Protein AF-A0A1N6L352-F1 (afdb_monomer)

pLDDT: mean 82.52, std 20.24, range [36.59, 97.81]

Foldseek 3Di:
DDDDDDDPPDDPPDDDDPPPQLKAKWFFAWADDPVATDTDIGTCVNQVHDRPDDLLRSVLSVLVVNCVRLVHDSVLSCVLQNPLSLLTWMWIWDQDPVGIEIEGAVQHQDPCVVVNSCVVSVNDDYHYDHDNVRHRDDCSVVSVCVSSVGDSPRPPPDDDPDPPDPPDDDDDDDD

Radius of gyration: 21.98 Å; Cα contacts (8 Å, |Δi|>4): 230; chains: 1; bounding box: 52×40×102 Å

Mean predicted aligned error: 11.31 Å

Secondary structure (DSSP, 8-state):
--PPPP---PPPPPPPPPS--S-EEEEEEEEEETTEEEEEEEETTTTT--TT--HHHHHHHHHHHHHHHTT--HHHHHHHHTT-TTSS-EEEEE--TTS-EEEE-S--SSTTHHHHHHHHTT-SS-EEEE-GGGS--TTHHHHHHHHHT----------------PPPP------

Sequence (175 aa):
MNSRPSDSAQPRPRRPLPDLSLTGAYYWLPKPRPDGITWDLVTCHDLGVWDGVSHRQFWPTVLDFLATTWGNEPKVLRSRLRDHHTGLSRGRITHPKSGYLIIHGDDAPVSDWLEQVKERFRLISPTLCYTEHERMMGDDPQAVQLALGISLNLDTTSPSTAPSTPPASPDSNFV

Solvent-accessible surface area (backbone atoms only — not comparable to full-atom values): 10974 Å² total; per-residue (Å²): 139,84,84,78,82,82,81,77,80,69,81,74,80,78,72,80,78,67,84,75,68,66,40,21,36,37,36,50,41,80,38,83,49,99,92,48,77,45,75,44,84,45,43,29,65,82,72,76,40,68,47,87,52,50,65,76,72,46,34,68,58,52,37,41,51,48,15,63,71,69,75,45,60,41,70,60,49,42,68,75,43,67,87,39,63,35,26,43,31,31,32,35,34,42,73,55,98,93,44,44,35,42,38,28,32,88,56,66,94,51,94,62,46,67,60,55,52,27,60,79,43,71,48,89,79,59,46,82,42,79,37,76,90,29,25,61,46,90,64,24,42,55,52,48,23,66,75,72,72,52,81,83,79,72,83,81,83,67,84,81,77,69,83,74,76,76,79,80,84,85,79,88,81,93,129

Structure (mmCIF, N/CA/C/O backbone):
data_AF-A0A1N6L352-F1
#
_entry.id   AF-A0A1N6L352-F1
#
loop_
_atom_site.group_PDB
_atom_site.id
_atom_site.type_symbol
_atom_site.label_atom_id
_atom_site.label_alt_id
_atom_site.label_comp_id
_atom_site.label_asym_id
_atom_site.label_entity_id
_atom_site.label_seq_id
_atom_site.pdbx_PDB_ins_code
_atom_site.Cartn_x
_atom_site.Cartn_y
_atom_site.Cartn_z
_atom_site.occupancy
_atom_site.B_iso_or_equiv
_atom_site.auth_seq_id
_atom_site.auth_comp_id
_atom_site.auth_asym_id
_atom_site.auth_atom_id
_atom_site.pdbx_PDB_model_num
ATOM 1 N N . MET A 1 1 ? 37.158 -10.829 47.764 1.00 4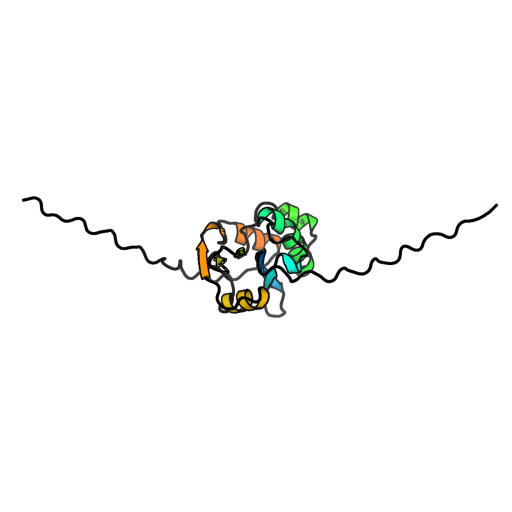3.38 1 MET A N 1
ATOM 2 C CA . MET A 1 1 ? 35.832 -10.532 47.181 1.00 43.38 1 MET A CA 1
ATOM 3 C C . MET A 1 1 ? 36.044 -9.486 46.098 1.00 43.38 1 MET A C 1
ATOM 5 O O . MET A 1 1 ? 36.179 -8.321 46.432 1.00 43.38 1 MET A O 1
ATOM 9 N N . ASN A 1 2 ? 36.179 -9.900 44.834 1.00 36.59 2 ASN A N 1
ATOM 10 C CA . ASN A 1 2 ? 36.411 -8.980 43.714 1.00 36.59 2 ASN A CA 1
ATOM 11 C C . ASN A 1 2 ? 35.150 -8.917 42.851 1.00 36.59 2 ASN A C 1
ATOM 13 O O . ASN A 1 2 ? 34.836 -9.870 42.139 1.00 36.59 2 ASN A O 1
ATOM 17 N N . SER A 1 3 ? 34.434 -7.800 42.942 1.00 44.88 3 SER A N 1
ATOM 18 C CA . SER A 1 3 ? 33.284 -7.482 42.098 1.00 44.88 3 SER A CA 1
ATOM 19 C C . SER A 1 3 ? 33.767 -7.093 40.699 1.00 44.88 3 SER A C 1
ATOM 21 O O . SER A 1 3 ? 34.555 -6.162 40.549 1.00 44.88 3 SER A O 1
ATOM 23 N N . ARG A 1 4 ? 33.307 -7.815 39.671 1.00 46.34 4 ARG A N 1
ATOM 24 C CA . ARG A 1 4 ? 33.458 -7.417 38.262 1.00 46.34 4 ARG A CA 1
ATOM 25 C C . ARG A 1 4 ? 32.471 -6.282 37.951 1.00 46.34 4 ARG A C 1
ATOM 27 O O . ARG A 1 4 ? 31.328 -6.379 38.395 1.00 46.34 4 ARG A O 1
ATOM 34 N N . PRO A 1 5 ? 32.853 -5.248 37.185 1.00 50.91 5 PRO A N 1
ATOM 35 C CA . PRO A 1 5 ? 31.891 -4.278 36.690 1.00 50.91 5 PRO A CA 1
ATOM 36 C C . PRO A 1 5 ? 31.069 -4.896 35.553 1.00 50.91 5 PRO A C 1
ATOM 38 O O . PRO A 1 5 ? 31.609 -5.573 34.676 1.00 50.91 5 PRO A O 1
ATOM 41 N N . SER A 1 6 ? 29.756 -4.679 35.616 1.00 50.00 6 SER A N 1
ATOM 42 C CA . SER A 1 6 ? 28.794 -5.033 34.577 1.00 50.00 6 SER A CA 1
ATOM 43 C C . SER A 1 6 ? 29.148 -4.340 33.268 1.00 50.00 6 SER A C 1
ATOM 45 O O . SER A 1 6 ? 29.308 -3.122 33.216 1.00 50.00 6 SER A O 1
ATOM 47 N N . ASP A 1 7 ? 29.254 -5.149 32.223 1.00 44.44 7 ASP A N 1
ATOM 48 C CA . ASP A 1 7 ? 29.490 -4.730 30.852 1.00 44.44 7 ASP A CA 1
ATOM 49 C C . ASP A 1 7 ? 28.243 -3.987 30.346 1.00 44.44 7 ASP A C 1
ATOM 51 O O . ASP A 1 7 ? 27.202 -4.582 30.047 1.00 44.44 7 ASP A O 1
ATOM 55 N N . SER A 1 8 ? 28.315 -2.657 30.344 1.00 50.88 8 SER A N 1
ATOM 56 C CA . SER A 1 8 ? 27.323 -1.788 29.721 1.00 50.88 8 SER A CA 1
ATOM 57 C C . SER A 1 8 ? 27.348 -2.045 28.219 1.00 50.88 8 SER A C 1
ATOM 59 O O . SER A 1 8 ? 28.204 -1.519 27.509 1.00 50.88 8 SER A O 1
ATOM 61 N N . ALA A 1 9 ? 26.407 -2.858 27.738 1.00 49.56 9 ALA A N 1
ATOM 62 C CA . ALA A 1 9 ? 26.200 -3.111 26.321 1.00 49.56 9 ALA A CA 1
ATOM 63 C C . ALA A 1 9 ? 25.947 -1.784 25.588 1.00 49.56 9 ALA A C 1
ATOM 65 O O . ALA A 1 9 ? 24.839 -1.248 25.582 1.00 49.56 9 ALA A O 1
ATOM 66 N N . GLN A 1 10 ? 27.000 -1.243 24.979 1.00 43.75 10 GLN A N 1
ATOM 67 C CA . GLN A 1 10 ? 26.901 -0.120 24.061 1.00 43.75 10 GLN A CA 1
ATOM 68 C C . GLN A 1 10 ? 25.946 -0.508 22.918 1.00 43.75 10 GLN A C 1
ATOM 70 O O . GLN A 1 10 ? 26.077 -1.610 22.367 1.00 43.75 10 GLN A O 1
ATOM 75 N N . PRO A 1 11 ? 24.983 0.352 22.536 1.00 43.66 11 PRO A N 1
ATOM 76 C CA . PRO A 1 11 ? 24.161 0.095 21.365 1.00 43.66 11 PRO A CA 1
ATOM 77 C C . PRO A 1 11 ? 25.087 -0.021 20.155 1.00 43.66 11 PRO A C 1
ATOM 79 O O . PRO A 1 11 ? 25.859 0.889 19.853 1.00 43.66 11 PRO A O 1
ATOM 82 N N . ARG A 1 12 ? 25.044 -1.180 19.486 1.00 45.59 12 ARG A N 1
ATOM 83 C CA . ARG A 1 12 ? 25.864 -1.428 18.299 1.00 45.59 12 ARG A CA 1
ATOM 84 C C . ARG A 1 12 ? 25.611 -0.307 17.285 1.00 45.59 12 ARG A C 1
ATOM 86 O O . ARG A 1 12 ? 24.443 0.023 17.054 1.00 45.59 12 ARG A O 1
ATOM 93 N N . PRO A 1 13 ? 26.656 0.252 16.652 1.00 38.69 13 PRO A N 1
ATOM 94 C CA . PRO A 1 13 ? 26.465 1.209 15.575 1.00 38.69 13 PRO A CA 1
ATOM 95 C C . PRO A 1 13 ? 25.590 0.557 14.502 1.00 38.69 13 PRO A C 1
ATOM 97 O O . PRO A 1 13 ? 25.885 -0.546 14.030 1.00 38.69 13 PRO A O 1
ATOM 100 N N . ARG A 1 14 ? 24.470 1.209 14.163 1.00 53.19 14 ARG A N 1
ATOM 101 C CA . ARG A 1 14 ? 23.613 0.781 13.055 1.00 53.19 14 ARG A CA 1
ATOM 102 C C . ARG A 1 14 ? 24.494 0.744 11.811 1.00 53.19 14 ARG A C 1
ATOM 104 O O . ARG A 1 14 ? 25.063 1.766 11.432 1.00 53.19 14 ARG A O 1
ATOM 111 N N . ARG A 1 15 ? 24.644 -0.441 11.213 1.00 45.81 15 ARG A N 1
ATOM 112 C CA . ARG A 1 15 ? 25.271 -0.597 9.896 1.00 45.81 15 ARG A CA 1
ATOM 113 C C . ARG A 1 15 ? 24.636 0.439 8.953 1.00 45.81 15 ARG A C 1
ATOM 115 O O . ARG A 1 15 ? 23.409 0.561 8.991 1.00 45.81 15 ARG A O 1
ATOM 122 N N . PRO A 1 16 ? 25.411 1.158 8.124 1.00 41.88 16 PRO A N 1
ATOM 123 C CA . PRO A 1 16 ? 24.836 1.888 7.001 1.00 41.88 16 PRO A CA 1
ATOM 124 C C . PRO A 1 16 ? 23.957 0.908 6.222 1.00 41.88 16 PRO A C 1
ATOM 126 O O . PRO A 1 16 ? 24.414 -0.197 5.912 1.00 41.88 16 PRO A O 1
ATOM 129 N N . LEU A 1 17 ? 22.686 1.256 6.002 1.00 49.88 17 LEU A N 1
ATOM 130 C CA . LEU A 1 17 ? 21.800 0.430 5.187 1.00 49.88 17 LEU A CA 1
ATOM 131 C C . LEU A 1 17 ? 22.464 0.299 3.805 1.00 49.88 17 LEU A C 1
ATOM 133 O O . LEU A 1 17 ? 22.839 1.330 3.240 1.00 49.88 17 LEU A O 1
ATOM 137 N N . PRO A 1 18 ? 22.692 -0.925 3.293 1.00 45.56 18 PRO A N 1
ATOM 138 C CA . PRO A 1 18 ? 23.167 -1.089 1.927 1.00 45.56 18 PRO A CA 1
ATOM 139 C C . PRO A 1 18 ? 22.172 -0.403 0.992 1.00 45.56 18 PRO A C 1
ATOM 141 O O . PRO A 1 18 ? 20.987 -0.340 1.318 1.00 45.56 18 PRO A O 1
ATOM 144 N N . ASP A 1 19 ? 22.691 0.129 -0.115 1.00 53.47 19 ASP A N 1
ATOM 145 C CA . ASP A 1 19 ? 21.947 0.679 -1.250 1.00 53.47 19 ASP A CA 1
ATOM 146 C C . ASP A 1 19 ? 20.575 -0.003 -1.364 1.00 53.47 19 ASP A C 1
ATOM 148 O O . ASP A 1 19 ? 20.506 -1.195 -1.670 1.00 53.47 19 ASP A O 1
ATOM 152 N N . LEU A 1 20 ? 19.518 0.699 -0.925 1.00 54.44 20 LEU A N 1
ATOM 153 C CA . LEU A 1 20 ? 18.180 0.127 -0.753 1.00 54.44 20 LEU A CA 1
ATOM 154 C C . LEU A 1 20 ? 17.808 -0.547 -2.065 1.00 54.44 20 LEU A C 1
ATOM 156 O O . LEU A 1 20 ? 17.748 0.121 -3.098 1.00 54.44 20 LEU A O 1
ATOM 160 N N . SER A 1 21 ? 17.619 -1.865 -2.041 1.00 59.31 21 SER A N 1
ATOM 161 C CA . SER A 1 21 ? 17.334 -2.600 -3.258 1.00 59.31 21 SER A CA 1
ATOM 162 C C . SER A 1 21 ? 16.094 -2.001 -3.914 1.00 59.31 21 SER A C 1
ATOM 164 O O . SER A 1 21 ? 15.034 -1.869 -3.306 1.00 59.31 21 SER A O 1
ATOM 166 N N . LEU A 1 22 ? 16.237 -1.606 -5.180 1.00 83.12 22 LEU A N 1
ATOM 167 C CA . LEU A 1 22 ? 15.205 -0.941 -5.986 1.00 83.12 22 LEU A CA 1
ATOM 168 C C . LEU A 1 22 ? 14.077 -1.916 -6.393 1.00 83.12 22 LEU A C 1
ATOM 170 O O . LEU A 1 22 ? 13.416 -1.743 -7.409 1.00 83.12 22 LEU A O 1
ATOM 174 N N . THR A 1 23 ? 13.899 -2.988 -5.624 1.00 92.94 23 THR A N 1
ATOM 175 C CA . THR A 1 23 ? 12.958 -4.086 -5.819 1.00 92.94 23 THR A CA 1
ATOM 176 C C . THR A 1 23 ? 12.247 -4.378 -4.508 1.00 92.94 23 THR A C 1
ATOM 178 O O . THR A 1 23 ? 12.781 -4.104 -3.435 1.00 92.94 23 THR A O 1
ATOM 181 N N . GLY A 1 24 ? 11.064 -4.975 -4.576 1.00 94.88 24 GLY A N 1
ATOM 182 C CA . GLY A 1 24 ? 10.329 -5.388 -3.387 1.00 94.88 24 GLY A CA 1
ATOM 183 C C . GLY A 1 24 ? 8.828 -5.199 -3.511 1.00 94.88 24 GLY A C 1
ATOM 184 O O . GLY A 1 24 ? 8.322 -4.727 -4.528 1.00 94.88 24 GLY A O 1
ATOM 185 N N . ALA A 1 25 ? 8.114 -5.607 -2.468 1.00 95.88 25 ALA A N 1
ATOM 186 C CA . ALA A 1 25 ? 6.670 -5.450 -2.368 1.00 95.88 25 ALA A CA 1
ATOM 187 C C . ALA A 1 25 ? 6.294 -4.066 -1.824 1.00 95.88 25 ALA A C 1
ATOM 189 O O . ALA A 1 25 ? 7.018 -3.486 -1.011 1.00 95.88 25 ALA A O 1
ATOM 190 N N . TYR A 1 26 ? 5.122 -3.576 -2.211 1.00 96.94 26 TYR A N 1
ATOM 191 C CA . TYR A 1 26 ? 4.506 -2.395 -1.619 1.00 96.94 26 TYR A CA 1
ATOM 192 C C . TYR A 1 26 ? 2.998 -2.577 -1.447 1.00 96.94 26 TYR A C 1
ATOM 194 O O . TYR A 1 26 ? 2.380 -3.418 -2.102 1.00 96.94 26 TYR A O 1
ATOM 202 N N . TYR A 1 27 ? 2.425 -1.764 -0.566 1.00 97.81 27 TYR A N 1
ATOM 203 C CA . TYR A 1 27 ? 0.989 -1.607 -0.367 1.00 97.81 27 TYR A CA 1
ATOM 204 C C . TYR A 1 27 ? 0.620 -0.126 -0.337 1.00 97.81 27 TYR A C 1
ATOM 206 O O . TYR A 1 27 ? 1.382 0.702 0.165 1.00 97.81 27 TYR A O 1
ATOM 214 N N . TRP A 1 28 ? -0.581 0.183 -0.809 1.00 97.75 28 TRP A N 1
ATOM 215 C CA . TRP A 1 28 ? -1.248 1.450 -0.542 1.00 97.75 28 TRP A CA 1
ATOM 216 C C . TRP A 1 28 ? -2.011 1.342 0.773 1.00 97.75 28 TRP A C 1
ATOM 218 O O . TRP A 1 28 ? -2.961 0.565 0.883 1.00 97.75 28 TRP A O 1
ATOM 228 N N . LEU A 1 29 ? -1.583 2.094 1.788 1.00 97.19 29 LEU A N 1
ATOM 229 C CA . LEU A 1 29 ? -2.181 2.039 3.118 1.00 97.19 29 LEU A CA 1
ATOM 230 C C . LEU A 1 29 ? -3.065 3.261 3.375 1.00 97.19 29 LEU A C 1
ATOM 232 O O . LEU A 1 29 ? -2.598 4.392 3.209 1.00 97.19 29 LEU A O 1
ATOM 236 N N . PRO A 1 30 ? -4.318 3.064 3.819 1.00 96.69 30 PRO A N 1
ATOM 237 C CA . PRO A 1 30 ? -5.180 4.165 4.206 1.00 96.69 30 PRO A CA 1
ATOM 238 C C . PRO A 1 30 ? -4.673 4.790 5.509 1.00 96.69 30 PRO A C 1
ATOM 240 O O . PRO A 1 30 ? -4.282 4.094 6.453 1.00 96.69 30 PRO A O 1
ATOM 243 N N . LYS A 1 31 ? -4.730 6.116 5.579 1.00 95.25 31 LYS A N 1
ATOM 244 C CA . LYS A 1 31 ? -4.273 6.921 6.709 1.00 95.25 31 LYS A CA 1
ATOM 245 C C . LYS A 1 31 ? -5.322 7.963 7.086 1.00 95.25 31 LYS A C 1
ATOM 247 O O . LYS A 1 31 ? -5.843 8.635 6.191 1.00 95.25 31 LYS A O 1
ATOM 252 N N . PRO A 1 32 ? -5.612 8.138 8.386 1.00 93.75 32 PRO A N 1
ATOM 253 C CA . PRO A 1 32 ? -6.600 9.106 8.830 1.00 93.75 32 PRO A CA 1
ATOM 254 C C . PRO A 1 32 ? -6.137 10.546 8.571 1.00 93.75 32 PRO A C 1
ATOM 256 O O . PRO A 1 32 ? -4.975 10.905 8.790 1.00 93.75 32 PRO A O 1
ATOM 259 N N . ARG A 1 33 ? -7.077 11.388 8.145 1.00 91.88 33 ARG A N 1
ATOM 260 C CA . ARG A 1 33 ? -6.972 12.848 8.049 1.00 91.88 33 ARG A CA 1
ATOM 261 C C . ARG A 1 33 ? -8.205 13.492 8.691 1.00 91.88 33 ARG A C 1
ATOM 263 O O . ARG A 1 33 ? -9.232 12.826 8.797 1.00 91.88 33 ARG A O 1
ATOM 270 N N . PRO A 1 34 ? -8.136 14.778 9.086 1.00 87.56 34 PRO A N 1
ATOM 271 C CA . PRO A 1 34 ? -9.293 15.492 9.632 1.00 87.56 34 PRO A CA 1
ATOM 272 C C . PRO A 1 34 ? -10.541 15.408 8.742 1.00 87.56 34 PRO A C 1
ATOM 274 O O . PRO A 1 34 ? -11.639 15.224 9.256 1.00 87.56 34 PRO A O 1
ATOM 277 N N . ASP A 1 35 ? -10.348 15.453 7.420 1.00 86.88 35 ASP A N 1
ATOM 278 C CA . ASP A 1 35 ? -11.434 15.503 6.434 1.00 86.88 35 ASP A CA 1
ATOM 279 C C . ASP A 1 35 ? -11.674 14.162 5.710 1.00 86.88 35 ASP A C 1
ATOM 281 O O . ASP A 1 35 ? -12.388 14.119 4.710 1.00 86.88 35 ASP A O 1
ATOM 285 N N . GLY A 1 36 ? -11.071 13.056 6.171 1.00 88.62 36 GLY A N 1
ATOM 286 C CA . GLY A 1 36 ? -11.275 11.735 5.565 1.00 88.62 36 GLY A CA 1
ATOM 287 C C . GLY A 1 36 ? -10.045 10.831 5.574 1.00 88.62 36 GLY A C 1
ATOM 288 O O . GLY A 1 36 ? -9.329 10.731 6.569 1.00 88.62 36 GLY A O 1
ATOM 289 N N . ILE A 1 37 ? -9.817 10.134 4.459 1.00 93.19 37 ILE A N 1
ATOM 290 C CA . ILE A 1 37 ? -8.734 9.157 4.297 1.00 93.19 37 ILE A CA 1
ATOM 291 C C . ILE A 1 37 ? -7.802 9.619 3.183 1.00 93.19 37 ILE A C 1
ATOM 293 O O . ILE A 1 37 ? -8.250 9.971 2.096 1.00 93.19 37 ILE A O 1
ATOM 297 N N . THR A 1 38 ? -6.500 9.585 3.452 1.00 94.00 38 THR A N 1
ATOM 298 C CA . THR A 1 38 ? -5.458 9.667 2.418 1.00 94.00 38 THR A CA 1
ATOM 299 C C . THR A 1 38 ? -4.745 8.332 2.287 1.00 94.00 38 THR A C 1
ATOM 301 O O . THR A 1 38 ? -4.829 7.499 3.187 1.00 94.00 38 THR A O 1
ATOM 304 N N . TRP A 1 39 ? -4.008 8.145 1.199 1.00 95.94 39 TRP A N 1
ATOM 305 C CA . TRP A 1 39 ? -3.289 6.909 0.921 1.00 95.94 39 TRP A CA 1
ATOM 306 C C . TRP A 1 39 ? -1.787 7.154 0.921 1.00 95.94 39 TRP A C 1
ATOM 308 O O . TRP A 1 39 ? -1.309 8.040 0.219 1.00 95.94 39 TRP A O 1
ATOM 318 N N . ASP A 1 40 ? -1.057 6.357 1.697 1.00 95.81 40 ASP A N 1
ATOM 319 C CA . ASP A 1 40 ? 0.402 6.379 1.732 1.00 95.81 40 ASP A CA 1
ATOM 320 C C . ASP A 1 40 ? 0.936 5.111 1.048 1.0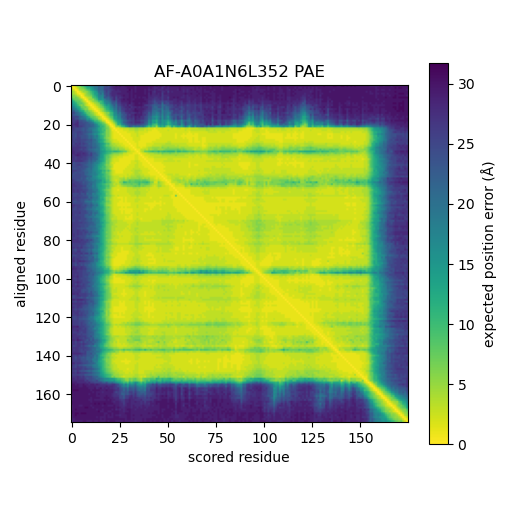0 95.81 40 ASP A C 1
ATOM 322 O O . ASP A 1 40 ? 0.528 3.991 1.374 1.00 95.81 40 ASP A O 1
ATOM 326 N N . LEU A 1 41 ? 1.889 5.273 0.128 1.00 96.69 41 LEU A N 1
ATOM 327 C CA . LEU A 1 41 ? 2.645 4.154 -0.426 1.00 96.69 41 LEU A CA 1
ATOM 328 C C . LEU A 1 41 ? 3.667 3.661 0.607 1.00 96.69 41 LEU A C 1
ATOM 330 O O . LEU A 1 41 ? 4.612 4.382 0.952 1.00 96.69 41 LEU A O 1
ATOM 334 N N . VAL A 1 42 ? 3.498 2.423 1.073 1.00 96.19 42 VAL A N 1
ATOM 335 C CA . VAL A 1 42 ? 4.385 1.773 2.045 1.00 96.19 42 VAL A CA 1
ATOM 336 C C . VAL A 1 42 ? 5.075 0.578 1.406 1.00 96.19 42 VAL A C 1
ATOM 338 O O . VAL A 1 42 ? 4.442 -0.364 0.929 1.00 96.19 42 VAL A O 1
ATOM 341 N N . THR A 1 43 ? 6.400 0.617 1.407 1.00 95.12 43 THR A N 1
ATOM 342 C CA . THR A 1 43 ? 7.266 -0.414 0.831 1.00 95.12 43 THR A CA 1
ATOM 343 C C . THR A 1 43 ? 7.709 -1.418 1.896 1.00 95.12 43 THR A C 1
ATOM 345 O O . THR A 1 43 ? 7.688 -1.130 3.095 1.00 95.12 43 THR A O 1
ATOM 348 N N . CYS A 1 44 ? 8.162 -2.604 1.482 1.00 93.12 44 CYS A N 1
ATOM 349 C CA . CYS A 1 44 ? 8.788 -3.565 2.396 1.00 93.12 44 CYS A CA 1
ATOM 350 C C . CYS A 1 44 ? 9.982 -2.959 3.152 1.00 93.12 44 CYS A C 1
ATOM 352 O O . CYS A 1 44 ? 10.165 -3.242 4.335 1.00 93.12 44 CYS A O 1
ATOM 354 N N . HIS A 1 45 ? 10.722 -2.056 2.507 1.00 90.94 45 HIS A N 1
ATOM 355 C CA . HIS A 1 45 ? 11.876 -1.363 3.079 1.00 90.94 45 HIS A CA 1
ATOM 356 C C . HIS A 1 45 ? 11.505 -0.418 4.217 1.00 90.94 45 HIS A C 1
ATOM 358 O O . HIS A 1 45 ? 12.193 -0.400 5.236 1.00 90.94 45 HIS A O 1
ATOM 364 N N . ASP A 1 46 ? 10.391 0.310 4.084 1.00 91.81 46 ASP A N 1
ATOM 365 C CA . ASP A 1 46 ? 9.889 1.206 5.137 1.00 91.81 46 ASP A CA 1
ATOM 366 C C . ASP A 1 46 ? 9.598 0.447 6.439 1.00 91.81 46 ASP A C 1
ATOM 368 O O . ASP A 1 46 ? 9.728 0.991 7.535 1.00 91.81 4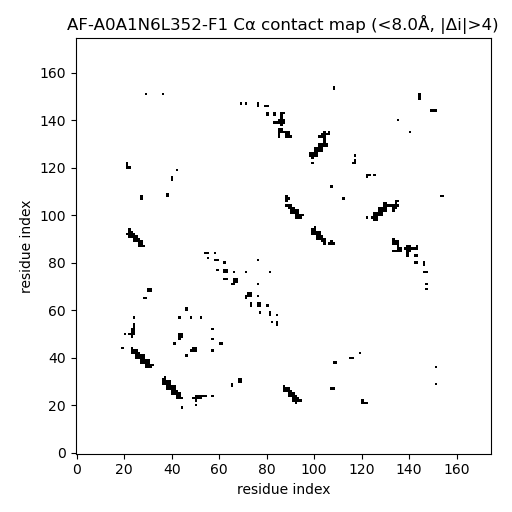6 ASP A O 1
ATOM 372 N N . LEU A 1 47 ? 9.227 -0.829 6.316 1.00 90.19 47 LEU A N 1
ATOM 373 C CA . LEU A 1 47 ? 8.879 -1.704 7.431 1.00 90.19 47 LEU A CA 1
ATOM 374 C C . LEU A 1 47 ? 10.018 -2.663 7.826 1.00 90.19 47 LEU A C 1
ATOM 376 O O . LEU A 1 47 ? 9.811 -3.557 8.646 1.00 90.19 47 LEU A O 1
ATOM 380 N N . GLY A 1 48 ? 11.221 -2.487 7.266 1.00 88.62 48 GLY A N 1
ATOM 381 C CA . GLY A 1 48 ? 12.398 -3.306 7.578 1.00 88.62 48 GLY A CA 1
ATOM 382 C C . GLY A 1 48 ? 12.290 -4.765 7.123 1.00 88.62 48 GLY A C 1
ATOM 383 O O . GLY A 1 48 ? 12.927 -5.644 7.706 1.00 88.62 48 GLY A O 1
ATOM 384 N N . VAL A 1 49 ? 11.469 -5.034 6.107 1.00 87.75 49 VAL A N 1
ATOM 385 C CA . VAL A 1 49 ? 11.216 -6.365 5.551 1.00 87.75 49 VAL A CA 1
ATOM 386 C C . VAL A 1 49 ? 12.054 -6.577 4.286 1.00 87.75 49 VAL A C 1
ATOM 388 O O . VAL A 1 49 ? 12.217 -5.670 3.475 1.00 87.75 49 VAL A O 1
ATOM 391 N N . TRP A 1 50 ? 12.587 -7.789 4.117 1.00 86.88 50 TRP A N 1
ATOM 392 C CA . TRP A 1 50 ? 13.407 -8.175 2.962 1.00 86.88 50 TRP A CA 1
ATOM 393 C C . TRP A 1 50 ? 12.635 -8.084 1.629 1.00 86.88 50 TRP A C 1
ATOM 395 O O . TRP A 1 50 ? 11.442 -8.361 1.585 1.00 86.88 50 TRP A O 1
ATOM 405 N N . ASP A 1 51 ? 13.307 -7.737 0.530 1.00 83.56 51 ASP A N 1
ATOM 406 C CA . ASP A 1 51 ? 12.684 -7.465 -0.779 1.00 83.56 51 ASP A CA 1
ATOM 407 C C . ASP A 1 51 ? 12.044 -8.688 -1.464 1.00 83.56 51 ASP A C 1
ATOM 409 O O . ASP A 1 51 ? 11.052 -8.553 -2.183 1.00 83.56 51 ASP A O 1
ATOM 413 N N . GLY A 1 52 ? 12.558 -9.894 -1.226 1.00 86.00 52 GLY A N 1
ATOM 414 C CA . GLY A 1 52 ? 12.021 -11.125 -1.807 1.00 86.00 52 GLY A CA 1
ATOM 415 C C . GLY A 1 52 ? 10.837 -11.740 -1.056 1.00 86.00 52 GLY A C 1
ATOM 416 O O . GLY A 1 52 ? 10.410 -12.842 -1.404 1.00 86.00 52 GLY A O 1
ATOM 417 N N . VAL A 1 53 ? 10.280 -11.077 -0.033 1.00 88.56 53 VAL A N 1
ATOM 418 C CA . VAL A 1 53 ? 9.114 -11.617 0.685 1.00 88.56 53 VAL A CA 1
ATOM 419 C C . VAL A 1 53 ? 7.864 -11.643 -0.192 1.00 88.56 53 VAL A C 1
ATOM 421 O O . VAL A 1 53 ? 7.576 -10.717 -0.959 1.00 88.56 53 VAL A O 1
ATOM 424 N N . SER A 1 54 ? 7.059 -12.690 -0.034 1.00 92.44 54 SER A N 1
ATOM 425 C CA . SER A 1 54 ? 5.704 -12.724 -0.592 1.00 92.44 54 SER A CA 1
ATOM 426 C C . SER A 1 54 ? 4.781 -11.732 0.127 1.00 92.44 54 SER A C 1
ATOM 428 O O . SER A 1 54 ? 5.003 -11.387 1.289 1.00 92.44 54 SER A O 1
ATOM 430 N N . HIS A 1 55 ? 3.690 -11.324 -0.528 1.00 93.88 55 HIS A N 1
ATOM 431 C CA . HIS A 1 55 ? 2.667 -10.475 0.094 1.00 93.88 55 HIS A CA 1
ATOM 432 C C . HIS A 1 55 ? 2.099 -11.089 1.378 1.00 93.88 55 HIS A C 1
ATOM 434 O O . HIS A 1 55 ? 1.912 -10.368 2.352 1.00 93.88 55 HIS A O 1
ATOM 440 N N . ARG A 1 56 ? 1.933 -12.419 1.427 1.00 93.81 56 ARG A N 1
ATOM 441 C CA . ARG A 1 56 ? 1.495 -13.146 2.631 1.00 93.81 56 ARG A CA 1
ATOM 442 C C . ARG A 1 56 ? 2.480 -13.040 3.794 1.00 93.81 56 ARG A C 1
ATOM 444 O O . ARG A 1 56 ? 2.057 -12.907 4.933 1.00 93.81 56 ARG A O 1
ATOM 451 N N . GLN A 1 57 ? 3.783 -13.095 3.521 1.00 93.44 57 GLN A N 1
ATOM 452 C CA . GLN A 1 57 ? 4.819 -12.940 4.551 1.00 93.44 57 GLN A CA 1
ATOM 453 C C . GLN A 1 57 ? 4.976 -11.484 4.999 1.00 93.44 57 GLN A C 1
ATOM 455 O O . GLN A 1 57 ? 5.302 -11.234 6.154 1.00 93.44 57 GLN A O 1
ATOM 460 N N . PHE A 1 58 ? 4.741 -10.532 4.094 1.00 93.75 58 PHE A N 1
ATOM 461 C CA . PHE A 1 58 ? 4.799 -9.102 4.385 1.00 93.75 58 PHE A CA 1
ATOM 462 C C . PHE A 1 58 ? 3.584 -8.617 5.198 1.00 93.75 58 PHE A C 1
ATOM 464 O O . PHE A 1 58 ? 3.694 -7.734 6.050 1.00 93.75 58 PHE A O 1
ATOM 471 N N . TRP A 1 59 ? 2.425 -9.231 4.964 1.00 96.81 59 TRP A N 1
ATOM 472 C CA . TRP A 1 59 ? 1.133 -8.802 5.492 1.00 96.81 59 TRP A CA 1
ATOM 473 C C . TRP A 1 59 ? 1.060 -8.617 7.019 1.00 96.81 59 TRP A C 1
ATOM 475 O O . TRP A 1 59 ? 0.553 -7.585 7.453 1.00 96.81 59 TRP A O 1
ATOM 485 N N . PRO A 1 60 ? 1.608 -9.504 7.876 1.00 96.56 60 PRO A N 1
ATOM 486 C CA . PRO A 1 60 ? 1.562 -9.305 9.327 1.00 96.56 60 PRO A CA 1
ATOM 487 C C . PRO A 1 60 ? 2.241 -8.020 9.812 1.00 96.56 60 PRO A C 1
ATOM 489 O O . PRO A 1 60 ? 1.863 -7.502 10.865 1.00 96.56 60 PRO A O 1
ATOM 492 N N . THR A 1 61 ? 3.239 -7.520 9.079 1.00 96.38 61 THR A N 1
ATOM 493 C CA . THR A 1 61 ? 3.924 -6.257 9.386 1.00 96.38 61 THR A CA 1
ATOM 494 C C . THR A 1 61 ? 3.103 -5.062 8.911 1.00 96.38 61 THR A C 1
ATOM 496 O O . THR A 1 61 ? 3.004 -4.059 9.613 1.00 96.38 61 THR A O 1
ATOM 499 N N . VAL A 1 62 ? 2.444 -5.191 7.756 1.00 97.06 62 VAL A N 1
ATOM 500 C CA . VAL A 1 62 ? 1.479 -4.197 7.262 1.00 97.06 62 VAL A CA 1
ATOM 501 C C . VAL A 1 62 ? 0.329 -4.018 8.255 1.00 97.06 62 VAL A C 1
ATOM 503 O O . VAL A 1 62 ? -0.040 -2.891 8.574 1.00 97.06 62 VAL A O 1
ATOM 506 N N . LEU A 1 63 ? -0.192 -5.117 8.809 1.00 97.75 63 LEU A N 1
ATOM 507 C CA . LEU A 1 63 ? -1.243 -5.068 9.824 1.00 97.75 63 LEU A CA 1
ATOM 508 C C . LEU A 1 63 ? -0.792 -4.368 11.112 1.00 97.75 63 LEU A C 1
ATOM 510 O O . LEU A 1 63 ? -1.565 -3.601 11.672 1.00 97.75 63 LEU A O 1
ATOM 514 N N . ASP A 1 64 ? 0.445 -4.566 11.572 1.00 96.50 64 ASP A N 1
ATOM 515 C CA . ASP A 1 64 ? 0.958 -3.838 12.746 1.00 96.50 64 ASP A CA 1
ATOM 516 C C . ASP A 1 64 ? 1.034 -2.330 12.496 1.00 96.50 64 ASP A C 1
ATOM 518 O O . ASP A 1 64 ? 0.681 -1.523 13.364 1.00 96.50 64 ASP A O 1
ATOM 522 N N . PHE A 1 65 ? 1.467 -1.947 11.293 1.00 96.50 65 PHE A N 1
ATOM 523 C CA . PHE A 1 65 ? 1.530 -0.551 10.885 1.00 96.50 65 PHE A CA 1
ATOM 524 C C . PHE A 1 65 ? 0.134 0.081 10.815 1.00 96.50 65 PHE A C 1
ATOM 526 O O . PHE A 1 65 ? -0.083 1.166 11.360 1.00 96.50 65 PHE A O 1
ATOM 533 N N . LEU A 1 66 ? -0.830 -0.607 10.193 1.00 96.69 66 LEU A N 1
ATOM 534 C CA . LEU A 1 66 ? -2.225 -0.163 10.133 1.00 96.69 66 LEU A CA 1
ATOM 535 C C . LEU A 1 66 ? -2.839 -0.061 11.525 1.00 96.69 66 LEU A C 1
ATOM 537 O O . LEU A 1 66 ? -3.469 0.946 11.835 1.00 96.69 66 LEU A O 1
ATOM 541 N N . ALA A 1 67 ? -2.618 -1.058 12.381 1.00 96.44 67 ALA A N 1
ATOM 542 C CA . ALA A 1 67 ? -3.124 -1.044 13.745 1.00 96.44 67 ALA A CA 1
ATOM 543 C C . ALA A 1 67 ? -2.619 0.186 14.507 1.00 96.44 67 ALA A C 1
ATOM 545 O O . ALA A 1 67 ? -3.416 0.925 15.075 1.00 96.44 67 ALA A O 1
ATOM 546 N N . THR A 1 68 ? -1.319 0.471 14.416 1.00 95.62 68 THR A N 1
ATOM 547 C CA . THR A 1 68 ? -0.718 1.662 15.033 1.00 95.62 68 THR A CA 1
ATOM 548 C C . THR A 1 68 ? -1.302 2.956 14.459 1.00 95.62 68 THR A C 1
ATOM 550 O O . THR A 1 68 ? -1.648 3.866 15.207 1.00 95.62 68 THR A O 1
ATOM 553 N N . THR A 1 69 ? -1.451 3.029 13.135 1.00 95.50 69 THR A N 1
ATOM 554 C CA . THR A 1 69 ? -1.950 4.217 12.423 1.00 95.50 69 THR A CA 1
ATOM 555 C C . THR A 1 69 ? -3.409 4.530 12.763 1.00 95.50 69 THR A C 1
ATOM 557 O O . THR A 1 69 ? -3.783 5.696 12.857 1.00 95.50 69 THR A O 1
ATOM 560 N N . TRP A 1 70 ? -4.223 3.498 12.981 1.00 94.94 70 TRP A N 1
ATOM 561 C CA . TRP A 1 70 ? -5.653 3.609 13.273 1.00 94.94 70 TRP A CA 1
ATOM 562 C C . TRP A 1 70 ? -5.990 3.437 14.762 1.00 94.94 70 TRP A C 1
ATOM 564 O O . TRP A 1 70 ? -7.160 3.298 15.103 1.00 94.94 70 TRP A O 1
ATOM 574 N N . GLY A 1 71 ? -4.993 3.404 15.654 1.00 94.00 71 GLY A N 1
ATOM 575 C CA . GLY A 1 71 ? -5.209 3.242 17.099 1.00 94.00 71 GLY A CA 1
ATOM 576 C C . GLY A 1 71 ? -5.879 1.919 17.497 1.00 94.00 71 GLY A C 1
ATOM 577 O O . GLY A 1 71 ? -6.548 1.847 18.525 1.00 94.00 71 GLY A O 1
ATOM 578 N N . ASN A 1 72 ? -5.729 0.879 16.678 1.00 94.56 72 ASN A N 1
ATOM 579 C CA . ASN A 1 72 ? -6.253 -0.460 16.925 1.00 94.56 72 ASN A CA 1
ATOM 580 C C . ASN A 1 72 ? -5.205 -1.349 17.609 1.00 94.56 72 ASN A C 1
ATOM 582 O O . ASN A 1 72 ? -4.001 -1.142 17.477 1.00 94.56 72 ASN A O 1
ATOM 586 N N . GLU A 1 73 ? -5.660 -2.406 18.284 1.00 95.81 73 GLU A N 1
ATOM 587 C CA . GLU A 1 73 ? -4.766 -3.406 18.873 1.00 95.81 73 GLU A CA 1
ATOM 588 C C . GLU A 1 73 ? -4.196 -4.340 17.780 1.00 95.81 73 GLU A C 1
ATOM 590 O O . GLU A 1 73 ? -4.974 -5.056 17.129 1.00 95.81 73 GLU A O 1
ATOM 595 N N . PRO A 1 74 ? -2.860 -4.424 17.589 1.00 94.75 74 PRO A N 1
ATOM 596 C CA . PRO A 1 74 ? -2.259 -5.204 16.501 1.00 94.75 74 PRO A CA 1
ATOM 597 C C . PRO A 1 74 ? -2.659 -6.680 16.495 1.00 94.75 74 PRO A C 1
ATOM 599 O O . PRO A 1 74 ? -2.929 -7.261 15.443 1.00 94.75 74 PRO A O 1
ATOM 602 N N . LYS A 1 75 ? -2.771 -7.303 17.676 1.00 95.50 75 LYS A N 1
ATOM 603 C CA . LYS A 1 75 ? -3.190 -8.710 17.799 1.00 95.50 75 LYS A CA 1
ATOM 604 C C . LYS A 1 75 ? -4.613 -8.941 17.293 1.00 95.50 75 LYS A C 1
ATOM 606 O O . LYS A 1 75 ? -4.878 -9.968 16.667 1.00 95.50 75 LYS A O 1
ATOM 611 N N . VAL A 1 76 ? -5.518 -7.996 17.549 1.00 94.50 76 VAL A N 1
ATOM 612 C CA . VAL A 1 76 ? -6.913 -8.078 17.099 1.00 94.50 76 VAL A CA 1
ATOM 613 C C . VAL A 1 76 ? -6.971 -7.951 15.582 1.00 94.50 76 VAL A C 1
ATOM 615 O O . VAL A 1 76 ? -7.608 -8.778 14.928 1.00 94.50 76 VAL A O 1
ATOM 618 N N . LEU A 1 77 ? -6.256 -6.973 15.019 1.00 95.50 77 LEU A N 1
ATOM 619 C CA . LEU A 1 77 ? -6.247 -6.749 13.577 1.00 95.50 77 LEU A CA 1
ATOM 620 C C . LEU A 1 77 ? -5.627 -7.936 12.823 1.00 95.50 77 LEU A C 1
ATOM 622 O O . LEU A 1 77 ? -6.211 -8.422 11.858 1.00 95.50 77 LEU A O 1
ATOM 626 N N . ARG A 1 78 ? -4.517 -8.488 13.331 1.00 96.00 78 ARG A N 1
ATOM 627 C CA . ARG A 1 78 ? -3.906 -9.729 12.824 1.00 96.00 78 ARG A CA 1
ATOM 628 C C . ARG A 1 78 ? -4.854 -10.914 12.833 1.00 96.00 78 ARG A C 1
ATOM 630 O O . ARG A 1 78 ? -4.889 -11.655 11.861 1.00 96.00 78 ARG A O 1
ATOM 637 N N . SER A 1 79 ? -5.610 -11.098 13.913 1.00 96.19 79 SER A N 1
ATOM 638 C CA . SER A 1 79 ? -6.572 -12.197 14.013 1.00 96.19 79 SER A CA 1
ATOM 639 C C . SER A 1 79 ? -7.680 -12.075 12.963 1.00 96.19 79 SER A C 1
ATOM 641 O O . SER A 1 79 ? -7.983 -13.043 12.270 1.00 96.19 79 SER A O 1
ATOM 643 N N . ARG A 1 80 ? -8.240 -10.870 12.794 1.00 96.19 80 ARG A N 1
ATOM 644 C CA . ARG A 1 80 ? -9.345 -10.607 11.856 1.00 96.19 80 ARG A CA 1
ATOM 645 C C . ARG A 1 80 ? -8.914 -10.657 10.393 1.00 96.19 80 ARG A C 1
ATOM 647 O O . ARG A 1 80 ? -9.663 -11.141 9.553 1.00 96.19 80 ARG A O 1
ATOM 654 N N . LEU A 1 81 ? -7.717 -10.160 10.088 1.00 97.00 81 LEU A N 1
ATOM 655 C CA . LEU A 1 81 ? -7.267 -9.943 8.714 1.00 97.00 81 LEU A CA 1
ATOM 656 C C . LEU A 1 81 ? -6.170 -10.903 8.254 1.00 97.00 81 LEU A C 1
ATOM 658 O O . LEU A 1 81 ? -5.643 -10.702 7.168 1.00 97.00 81 LEU A O 1
ATOM 662 N N . ARG A 1 82 ? -5.826 -11.947 9.021 1.00 95.12 82 ARG A N 1
ATOM 663 C CA . ARG A 1 82 ? -4.691 -12.851 8.736 1.00 95.12 82 ARG A CA 1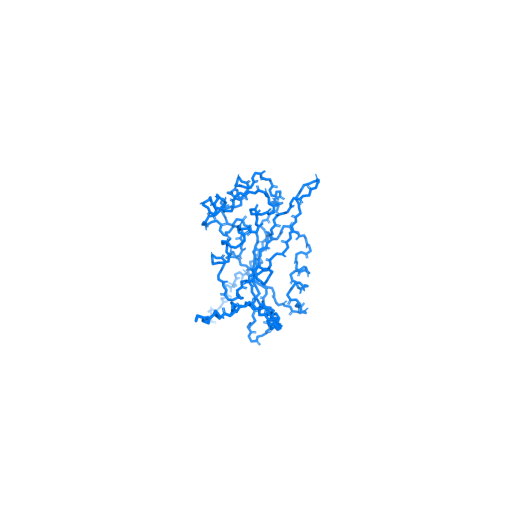
ATOM 664 C C . ARG A 1 82 ? -4.587 -13.286 7.273 1.00 95.12 82 ARG A C 1
ATOM 666 O O . ARG A 1 82 ? -3.496 -13.261 6.713 1.00 95.12 82 ARG A O 1
ATOM 673 N N . ASP A 1 83 ? -5.714 -13.666 6.681 1.00 94.00 83 ASP A N 1
ATOM 674 C CA . ASP A 1 83 ? -5.767 -14.261 5.346 1.00 94.00 83 ASP A CA 1
ATOM 675 C C . ASP A 1 83 ? -6.135 -13.238 4.242 1.00 94.00 83 ASP A C 1
ATOM 677 O O . ASP A 1 83 ? -6.025 -13.547 3.058 1.00 94.00 83 ASP A O 1
ATOM 681 N N . HIS A 1 84 ? -6.414 -11.980 4.616 1.00 96.19 84 HIS A N 1
ATOM 682 C CA . HIS A 1 84 ? -6.920 -10.907 3.743 1.00 96.19 84 HIS A CA 1
ATOM 683 C C . HIS A 1 84 ? -5.818 -9.990 3.179 1.00 96.19 84 HIS A C 1
ATOM 685 O O . HIS A 1 84 ? -5.982 -8.776 3.060 1.00 96.19 84 HIS A O 1
ATOM 691 N N . HIS A 1 85 ? -4.658 -10.559 2.846 1.00 95.31 85 HIS A N 1
ATOM 692 C CA . HIS A 1 85 ? -3.534 -9.831 2.236 1.00 95.31 85 HIS A CA 1
ATOM 693 C C . HIS A 1 85 ? -3.864 -9.200 0.874 1.00 95.31 85 HIS A C 1
ATOM 695 O O . HIS A 1 85 ? -3.062 -8.428 0.353 1.00 95.31 85 HIS A O 1
ATOM 701 N N . THR A 1 86 ? -5.030 -9.511 0.300 1.00 96.00 86 THR A N 1
ATOM 702 C CA . THR A 1 86 ? -5.520 -8.885 -0.926 1.00 96.00 86 THR A CA 1
ATOM 703 C C . THR A 1 86 ? -6.562 -7.793 -0.679 1.00 96.00 86 THR A C 1
ATOM 705 O O . THR A 1 86 ? -7.146 -7.280 -1.623 1.00 96.00 86 THR A O 1
ATOM 708 N N . GLY A 1 87 ? -6.770 -7.376 0.574 1.00 96.00 87 GLY A N 1
ATOM 709 C CA . GLY A 1 87 ? -7.753 -6.344 0.927 1.00 96.00 87 GLY A CA 1
ATOM 710 C C . GLY A 1 87 ? -7.307 -4.904 0.697 1.00 96.00 87 GLY A C 1
ATOM 711 O O . GLY A 1 87 ? -8.080 -3.984 0.945 1.00 96.00 87 GLY A O 1
ATOM 712 N N . LEU A 1 88 ? -6.069 -4.699 0.251 1.00 96.62 88 LEU A N 1
ATOM 713 C CA . LEU A 1 88 ? -5.509 -3.395 -0.091 1.00 96.62 88 LEU A CA 1
ATOM 714 C C . LEU A 1 88 ? -4.789 -3.479 -1.438 1.00 96.62 88 LEU A C 1
ATOM 716 O O . LEU A 1 88 ? -4.197 -4.517 -1.763 1.00 96.62 88 LEU A O 1
ATOM 720 N N . SER A 1 89 ? -4.820 -2.377 -2.193 1.00 96.50 89 SER A N 1
ATOM 721 C CA . SER A 1 89 ? -4.062 -2.259 -3.439 1.00 96.50 89 SER A CA 1
ATOM 722 C C . SER A 1 89 ? -2.570 -2.417 -3.155 1.00 96.50 89 SER A C 1
ATOM 724 O O . SER A 1 89 ? -2.037 -1.922 -2.152 1.00 96.50 89 SER A O 1
ATOM 726 N N . ARG A 1 90 ? -1.897 -3.167 -4.022 1.00 96.62 90 ARG A N 1
ATOM 727 C CA . ARG A 1 90 ? -0.525 -3.624 -3.818 1.00 96.62 90 ARG A CA 1
ATOM 728 C C . ARG A 1 90 ? 0.183 -3.815 -5.146 1.00 96.62 90 ARG A C 1
ATOM 730 O O . ARG A 1 90 ? -0.416 -3.819 -6.219 1.00 96.62 90 ARG A O 1
ATOM 737 N N . GLY A 1 91 ? 1.485 -4.000 -5.052 1.00 96.88 91 GLY A N 1
ATOM 738 C CA . GLY A 1 91 ? 2.274 -4.415 -6.190 1.00 96.88 91 GLY A CA 1
ATOM 739 C C . GLY A 1 91 ? 3.683 -4.792 -5.795 1.00 96.88 91 GLY A C 1
ATOM 740 O O . GLY A 1 91 ? 4.051 -4.856 -4.613 1.00 96.88 91 GLY A O 1
ATOM 741 N N . ARG A 1 92 ? 4.484 -5.045 -6.821 1.00 96.44 92 ARG A N 1
ATOM 742 C CA . ARG A 1 92 ? 5.853 -5.509 -6.667 1.00 96.44 92 ARG A CA 1
ATOM 743 C C . ARG A 1 92 ? 6.754 -4.930 -7.732 1.00 96.44 92 ARG A C 1
ATOM 745 O O . ARG A 1 92 ? 6.413 -4.909 -8.909 1.00 96.44 92 ARG A O 1
ATOM 752 N N . ILE A 1 93 ? 7.950 -4.546 -7.314 1.00 96.06 93 ILE A N 1
ATOM 753 C CA . ILE A 1 93 ? 9.038 -4.189 -8.210 1.00 96.06 93 ILE A CA 1
ATOM 754 C C . ILE A 1 93 ? 9.995 -5.368 -8.320 1.00 96.06 93 ILE A C 1
ATOM 756 O O . ILE A 1 93 ? 10.476 -5.889 -7.311 1.00 96.06 93 ILE A O 1
ATOM 760 N N . THR A 1 94 ? 10.285 -5.777 -9.550 1.00 94.12 94 THR A N 1
ATOM 761 C CA . THR A 1 94 ? 11.288 -6.801 -9.865 1.00 94.12 94 THR A CA 1
ATOM 762 C C . THR A 1 94 ? 12.326 -6.245 -10.835 1.00 94.12 94 THR A C 1
ATOM 764 O O . THR A 1 94 ? 12.105 -5.211 -11.465 1.00 94.12 94 THR A O 1
ATOM 767 N N . HIS A 1 95 ? 13.473 -6.916 -10.948 1.00 92.19 95 HIS A N 1
ATOM 768 C CA . HIS A 1 95 ? 14.552 -6.517 -11.853 1.00 92.19 95 HIS A CA 1
ATOM 769 C C . HIS A 1 95 ? 14.980 -7.698 -12.741 1.00 92.19 9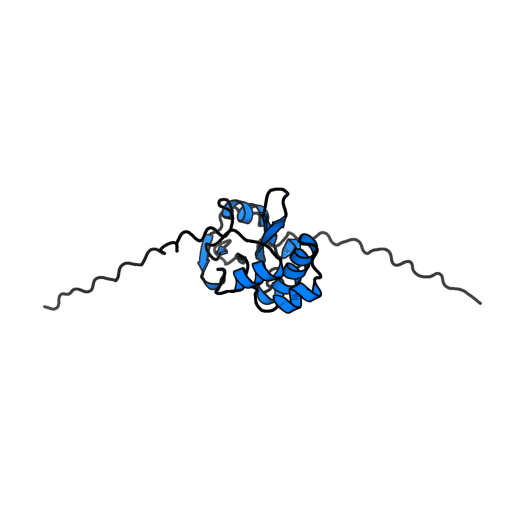5 HIS A C 1
ATOM 771 O O . HIS A 1 95 ? 16.016 -8.325 -12.492 1.00 92.19 95 HIS A O 1
ATOM 777 N N . PRO A 1 96 ? 14.162 -8.076 -13.744 1.00 86.06 96 PRO A N 1
ATOM 778 C CA . PRO A 1 96 ? 14.605 -8.989 -14.792 1.00 86.06 96 PRO A CA 1
ATOM 779 C C . PRO A 1 96 ? 15.801 -8.409 -15.567 1.00 86.06 96 PRO A C 1
ATOM 781 O O . PRO A 1 96 ? 16.115 -7.224 -15.491 1.00 86.06 96 PRO A O 1
ATOM 784 N N . LYS A 1 97 ? 16.467 -9.242 -16.379 1.00 83.38 97 LYS A N 1
ATOM 785 C CA . LYS A 1 97 ? 17.654 -8.837 -17.165 1.00 83.38 97 LYS A CA 1
ATOM 786 C C . LYS A 1 97 ? 17.422 -7.623 -18.082 1.00 83.38 97 LYS A C 1
ATOM 788 O O . LYS A 1 97 ? 18.388 -6.985 -18.481 1.00 83.38 97 LYS A O 1
ATOM 793 N N . SER A 1 98 ? 16.171 -7.335 -18.436 1.00 81.06 98 SER A N 1
ATOM 794 C CA . SER A 1 98 ? 15.757 -6.239 -19.317 1.00 81.06 98 SER A CA 1
ATOM 795 C C . SER A 1 98 ? 15.504 -4.905 -18.598 1.00 81.06 98 SER A C 1
ATOM 797 O O . SER A 1 98 ? 15.141 -3.940 -19.262 1.00 81.06 98 SER A O 1
ATOM 799 N N . GLY A 1 99 ? 15.672 -4.837 -17.274 1.00 89.81 99 GLY A N 1
ATOM 800 C CA . GLY A 1 99 ? 15.438 -3.634 -16.469 1.00 89.81 99 GLY A CA 1
ATOM 801 C C . GLY A 1 99 ? 14.336 -3.821 -15.427 1.00 89.81 99 GLY A C 1
ATOM 802 O O . GLY A 1 99 ? 13.900 -4.937 -15.161 1.00 89.81 99 GLY A O 1
ATOM 803 N N . TYR A 1 100 ? 13.894 -2.725 -14.808 1.00 95.25 100 TYR A N 1
ATOM 804 C CA . TYR A 1 100 ? 12.878 -2.766 -13.753 1.00 95.25 100 TYR A CA 1
ATOM 805 C C . TYR A 1 100 ? 11.478 -3.021 -14.307 1.00 95.25 100 TYR A C 1
ATOM 807 O O . TYR A 1 100 ? 11.081 -2.447 -15.321 1.00 95.25 100 TYR A O 1
ATOM 815 N N . LEU A 1 101 ? 10.719 -3.849 -13.596 1.00 95.56 101 LEU A N 1
ATOM 816 C CA . LEU A 1 101 ? 9.335 -4.181 -13.902 1.00 95.56 101 LEU A CA 1
ATOM 817 C C . LEU A 1 101 ? 8.461 -3.895 -12.680 1.00 95.56 101 LEU A C 1
ATOM 819 O O . LEU A 1 101 ? 8.670 -4.490 -11.620 1.00 95.56 101 LEU A O 1
ATOM 823 N N . ILE A 1 102 ? 7.477 -3.013 -12.851 1.00 96.81 102 ILE A N 1
ATOM 824 C CA . ILE A 1 102 ? 6.378 -2.801 -11.909 1.00 96.81 102 ILE A CA 1
ATOM 825 C C . ILE A 1 102 ? 5.287 -3.821 -12.235 1.00 96.81 102 ILE A C 1
ATOM 827 O O . ILE A 1 102 ? 4.781 -3.851 -13.354 1.00 96.81 102 ILE A O 1
ATOM 831 N N . ILE A 1 103 ? 4.918 -4.637 -11.256 1.00 97.00 103 ILE A N 1
ATOM 832 C CA . ILE A 1 103 ? 3.801 -5.578 -11.313 1.00 97.00 103 ILE A CA 1
ATOM 833 C C . ILE A 1 103 ? 2.684 -5.012 -10.427 1.00 97.00 103 ILE A C 1
ATOM 835 O O . ILE A 1 103 ? 2.923 -4.776 -9.241 1.00 97.00 103 ILE A O 1
ATOM 839 N N . HIS A 1 104 ? 1.499 -4.754 -10.986 1.00 96.62 104 HIS A N 1
ATOM 840 C CA . HIS A 1 104 ? 0.430 -4.012 -10.299 1.00 96.62 104 HIS A CA 1
ATOM 841 C C . HIS A 1 104 ? -0.989 -4.479 -10.682 1.00 96.62 104 HIS A C 1
ATOM 843 O O . HIS A 1 104 ? -1.190 -5.037 -11.758 1.00 96.62 104 HIS A O 1
ATOM 849 N N . GLY A 1 105 ? -1.982 -4.238 -9.817 1.00 94.69 105 GLY A N 1
ATOM 850 C CA . GLY A 1 105 ? -3.381 -4.668 -9.993 1.00 94.69 105 GLY A CA 1
ATOM 851 C C . GLY A 1 105 ? -4.280 -3.770 -10.856 1.00 94.69 105 GLY A C 1
ATOM 852 O O . GLY A 1 105 ? -5.415 -4.149 -11.159 1.00 94.69 105 GLY A O 1
ATOM 853 N N . ASP A 1 106 ? -3.774 -2.602 -11.262 1.00 94.31 106 ASP A N 1
ATOM 854 C CA . ASP A 1 106 ? -4.539 -1.506 -11.895 1.00 94.31 106 ASP A CA 1
ATOM 855 C C . ASP A 1 106 ? -5.684 -0.960 -11.021 1.00 94.31 106 ASP A C 1
ATOM 857 O O . ASP A 1 106 ? -6.746 -0.591 -11.505 1.00 94.31 106 ASP A O 1
ATOM 861 N N . ASP A 1 107 ? -5.483 -0.958 -9.707 1.00 94.44 107 ASP A N 1
ATOM 862 C CA . ASP A 1 107 ? -6.489 -0.59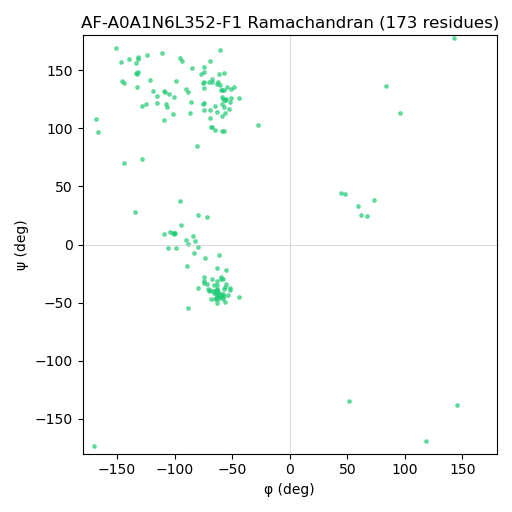7 -8.705 1.00 94.44 107 ASP A CA 1
ATOM 863 C C . ASP A 1 107 ? -5.920 0.340 -7.630 1.00 94.44 107 ASP A C 1
ATOM 865 O O . ASP A 1 107 ? -6.356 0.332 -6.476 1.00 94.44 107 ASP A O 1
ATOM 869 N N . ALA A 1 108 ? -4.906 1.127 -8.001 1.00 94.75 108 ALA A N 1
ATOM 870 C CA . ALA A 1 108 ? -4.303 2.081 -7.087 1.00 94.75 108 ALA A CA 1
ATOM 871 C C . ALA A 1 108 ? -5.342 3.135 -6.675 1.00 94.75 108 ALA A C 1
ATOM 873 O O . ALA A 1 108 ? -6.073 3.647 -7.523 1.00 94.75 108 ALA A O 1
ATOM 874 N N . PRO A 1 109 ? -5.380 3.519 -5.393 1.00 94.25 109 PRO A N 1
ATOM 875 C CA . PRO A 1 109 ? -6.411 4.409 -4.874 1.00 94.25 109 PRO A CA 1
ATOM 876 C C . PRO A 1 109 ? -6.131 5.901 -5.131 1.00 94.25 109 PRO A C 1
ATOM 878 O O . PRO A 1 109 ? -6.876 6.756 -4.659 1.00 94.25 109 PRO A O 1
ATOM 881 N N . VAL A 1 110 ? -5.042 6.230 -5.834 1.00 93.75 110 VAL A N 1
ATOM 882 C CA . VAL A 1 110 ? -4.635 7.601 -6.176 1.00 93.75 110 VAL A CA 1
ATOM 883 C C . VAL A 1 110 ? -4.266 7.684 -7.657 1.00 93.75 110 VAL A C 1
ATOM 885 O O . VAL A 1 110 ? -3.746 6.728 -8.231 1.00 93.75 110 VAL A O 1
ATOM 888 N N . SER A 1 111 ? -4.534 8.822 -8.296 1.00 93.38 111 SER A N 1
ATOM 889 C CA . SER A 1 111 ? -4.363 8.991 -9.748 1.00 93.38 111 SER A CA 1
ATOM 890 C C . SER A 1 111 ? -2.901 9.111 -10.191 1.00 93.38 111 SER A C 1
ATOM 892 O O . SER A 1 111 ? -2.559 8.716 -11.302 1.00 93.38 111 SER A O 1
ATOM 894 N N . ASP A 1 112 ? -2.025 9.610 -9.324 1.00 9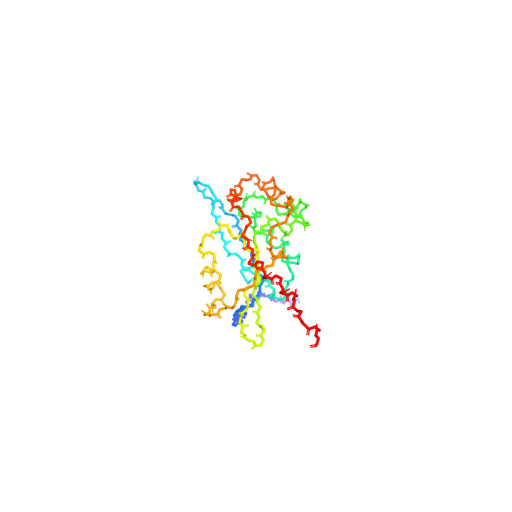4.81 112 ASP A N 1
ATOM 895 C CA . ASP A 1 112 ? -0.589 9.810 -9.548 1.00 94.81 112 ASP A CA 1
ATOM 896 C C . ASP A 1 112 ? 0.270 8.634 -9.041 1.00 94.81 112 ASP A C 1
ATOM 898 O O . ASP A 1 112 ? 1.488 8.754 -8.886 1.00 94.81 112 ASP A O 1
ATOM 902 N N . TRP A 1 113 ? -0.351 7.472 -8.803 1.00 96.12 113 TRP A N 1
ATOM 903 C CA . TRP A 1 113 ? 0.273 6.309 -8.166 1.00 96.12 113 TRP A CA 1
ATOM 904 C C . TRP A 1 113 ? 1.596 5.880 -8.814 1.00 96.12 113 TRP A C 1
ATOM 906 O O . TRP A 1 113 ? 2.533 5.501 -8.111 1.00 96.12 113 TRP A O 1
ATOM 916 N N . LEU A 1 114 ? 1.689 5.936 -10.147 1.00 96.56 114 LEU A N 1
ATOM 917 C CA . LEU A 1 114 ? 2.862 5.475 -10.887 1.00 96.56 114 LEU A CA 1
ATOM 918 C C . LEU A 1 114 ? 4.089 6.335 -10.577 1.00 96.56 114 LEU A C 1
ATOM 920 O O . LEU A 1 114 ? 5.181 5.801 -10.382 1.00 96.56 114 LEU A O 1
ATOM 924 N N . GLU A 1 115 ? 3.912 7.654 -10.497 1.00 97.00 115 GLU A N 1
ATOM 925 C CA . GLU A 1 115 ? 5.001 8.575 -10.175 1.00 97.00 115 GLU A CA 1
ATOM 926 C C . GLU A 1 115 ? 5.449 8.408 -8.722 1.00 97.00 115 GLU A C 1
ATOM 928 O O . GLU A 1 115 ? 6.650 8.337 -8.464 1.00 97.00 115 GLU A O 1
ATOM 933 N N . GLN A 1 116 ? 4.513 8.195 -7.792 1.00 96.81 116 GLN A N 1
ATOM 934 C CA . GLN A 1 116 ? 4.853 7.896 -6.397 1.00 96.81 116 GLN A CA 1
ATOM 935 C C . GLN A 1 116 ? 5.639 6.581 -6.258 1.00 96.81 116 GLN A C 1
ATOM 937 O O . GLN A 1 116 ? 6.617 6.512 -5.510 1.00 96.81 116 GLN A O 1
ATOM 942 N N . VAL A 1 117 ? 5.258 5.534 -7.000 1.00 96.38 117 VAL A N 1
ATOM 943 C CA . VAL A 1 117 ? 5.996 4.259 -7.024 1.00 96.38 117 VAL A CA 1
ATOM 944 C C . VAL A 1 117 ? 7.396 4.454 -7.603 1.00 96.38 117 VAL A C 1
ATOM 946 O O . VAL A 1 117 ? 8.374 3.992 -7.010 1.00 96.38 117 VAL A O 1
ATOM 949 N N . LYS A 1 118 ? 7.518 5.167 -8.729 1.00 95.56 118 LYS A N 1
ATOM 950 C CA . LYS A 1 118 ? 8.817 5.475 -9.341 1.00 95.56 118 LYS A CA 1
ATOM 951 C C . LYS A 1 118 ? 9.716 6.246 -8.385 1.00 95.56 118 LYS A C 1
ATOM 953 O O . LYS A 1 118 ? 10.876 5.881 -8.242 1.00 95.56 118 LYS A O 1
ATOM 958 N N . GLU A 1 119 ? 9.196 7.258 -7.701 1.00 94.38 119 GLU A N 1
ATOM 959 C CA . GLU A 1 119 ? 9.963 8.046 -6.739 1.00 94.38 119 GLU A CA 1
ATOM 960 C C . GLU A 1 119 ? 10.433 7.188 -5.557 1.00 94.38 119 GLU A C 1
ATOM 962 O O . GLU A 1 119 ? 11.629 7.152 -5.247 1.00 94.38 119 GLU A O 1
ATOM 967 N N . ARG A 1 120 ? 9.522 6.426 -4.934 1.00 93.06 120 ARG A N 1
ATOM 968 C CA . ARG A 1 120 ? 9.839 5.611 -3.750 1.00 93.06 120 ARG A CA 1
ATOM 969 C C . ARG A 1 120 ? 10.867 4.520 -4.032 1.00 93.06 120 ARG A C 1
ATOM 971 O O . ARG A 1 120 ? 11.705 4.254 -3.174 1.00 93.06 120 ARG A O 1
ATOM 978 N N . PHE A 1 121 ? 10.839 3.935 -5.227 1.00 92.75 121 PHE A N 1
ATOM 979 C CA . PHE A 1 121 ? 11.806 2.927 -5.669 1.00 92.75 121 PHE A CA 1
ATOM 980 C C . PHE A 1 121 ? 12.916 3.492 -6.569 1.00 92.75 121 PHE A C 1
ATOM 982 O O . PHE A 1 121 ? 13.668 2.714 -7.145 1.00 92.75 121 PHE A O 1
ATOM 989 N N . ARG A 1 122 ? 13.037 4.823 -6.701 1.00 92.38 122 ARG A N 1
ATOM 990 C CA . ARG A 1 122 ? 14.035 5.533 -7.532 1.00 92.38 122 ARG A CA 1
ATOM 991 C C . ARG A 1 122 ? 14.157 4.976 -8.963 1.00 92.38 122 ARG A C 1
ATOM 993 O O . ARG A 1 122 ? 15.255 4.798 -9.490 1.00 92.38 122 ARG A O 1
ATOM 1000 N N . LEU A 1 123 ? 13.020 4.685 -9.590 1.00 92.31 123 LEU A N 1
ATOM 1001 C CA . LEU A 1 123 ? 12.929 4.097 -10.926 1.00 92.31 123 LEU A CA 1
ATOM 1002 C C . LEU A 1 123 ? 12.921 5.192 -11.997 1.00 92.31 123 LEU A C 1
ATOM 1004 O O . LEU A 1 123 ? 12.126 6.126 -11.935 1.00 92.31 123 LEU A O 1
ATOM 1008 N N . ILE A 1 124 ? 13.765 5.043 -13.020 1.00 90.62 124 ILE A N 1
ATOM 1009 C CA . ILE A 1 124 ? 13.849 6.008 -14.129 1.00 90.62 124 ILE A CA 1
ATOM 1010 C C . ILE A 1 124 ? 12.857 5.650 -15.242 1.00 90.62 124 ILE A C 1
ATOM 1012 O O . ILE A 1 124 ? 12.040 6.474 -15.639 1.00 90.62 124 ILE A O 1
ATOM 1016 N N . SER A 1 125 ? 12.921 4.414 -15.745 1.00 91.25 125 SER A N 1
ATOM 1017 C CA . SER A 1 125 ? 12.095 3.950 -16.866 1.00 91.25 125 SER A CA 1
ATOM 1018 C C . SER A 1 125 ? 11.688 2.484 -16.669 1.00 91.25 125 SER A C 1
ATOM 1020 O O . SER A 1 125 ? 12.240 1.590 -17.316 1.00 91.25 125 SER A O 1
ATOM 1022 N N . PRO A 1 126 ? 10.807 2.195 -15.693 1.00 94.25 126 PRO A N 1
ATOM 1023 C CA . PRO A 1 126 ? 10.328 0.840 -15.478 1.00 94.25 126 PRO A CA 1
ATOM 1024 C C . PRO A 1 126 ? 9.320 0.435 -16.558 1.00 94.25 126 PRO A C 1
ATOM 1026 O O . PRO A 1 126 ? 8.533 1.247 -17.039 1.00 94.25 126 PRO A O 1
ATOM 1029 N N . THR A 1 127 ? 9.299 -0.852 -16.891 1.00 96.00 127 THR A N 1
ATOM 1030 C CA . THR A 1 127 ? 8.174 -1.452 -17.618 1.00 96.00 127 THR A CA 1
ATOM 1031 C C . THR A 1 127 ? 7.018 -1.681 -16.648 1.00 96.00 127 THR A C 1
ATOM 1033 O O . THR A 1 127 ? 7.249 -1.988 -15.477 1.00 96.00 127 THR A O 1
ATOM 1036 N N . LEU A 1 128 ? 5.781 -1.564 -17.126 1.00 96.25 128 LEU A N 1
ATOM 1037 C CA . LEU A 1 128 ? 4.581 -1.825 -16.337 1.00 96.25 128 LEU A CA 1
ATOM 1038 C C . LEU A 1 128 ? 3.894 -3.110 -16.809 1.00 96.25 128 LEU A C 1
ATOM 1040 O O . LEU A 1 128 ? 3.689 -3.313 -18.003 1.00 96.25 128 LEU A O 1
ATOM 1044 N N . CYS A 1 129 ? 3.540 -3.974 -15.863 1.00 96.06 129 CYS A N 1
ATOM 1045 C CA . CYS A 1 129 ? 2.793 -5.202 -16.085 1.00 96.06 129 CYS A CA 1
ATOM 1046 C C . CYS A 1 129 ? 1.599 -5.244 -15.135 1.00 96.06 129 CYS A C 1
ATOM 1048 O O . CYS A 1 129 ? 1.754 -5.256 -13.912 1.00 96.06 129 CYS A O 1
ATOM 1050 N N . TYR A 1 130 ? 0.402 -5.284 -15.713 1.00 95.62 130 TYR A N 1
ATOM 1051 C CA . TYR A 1 130 ? -0.826 -5.434 -14.951 1.00 95.62 130 TYR A CA 1
ATOM 1052 C C . TYR A 1 130 ? -1.187 -6.905 -14.788 1.00 95.62 130 TYR A C 1
ATOM 1054 O O . TYR A 1 130 ? -1.144 -7.675 -15.748 1.00 95.62 130 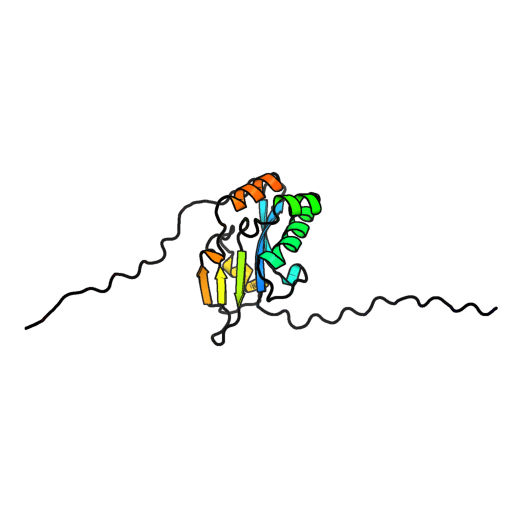TYR A O 1
ATOM 1062 N N . THR A 1 131 ? -1.549 -7.301 -13.571 1.00 93.62 131 THR A N 1
ATOM 1063 C CA . THR A 1 131 ? -1.926 -8.679 -13.253 1.00 93.62 131 THR A CA 1
ATOM 1064 C C . THR A 1 131 ? -3.016 -8.716 -12.196 1.00 93.62 131 THR A C 1
ATOM 1066 O O . THR A 1 131 ? -2.984 -7.987 -11.208 1.00 93.62 131 THR A O 1
ATOM 1069 N N . GLU A 1 132 ? -3.954 -9.641 -12.369 1.00 89.69 132 GLU A N 1
ATOM 1070 C CA . GLU A 1 132 ? -4.980 -9.954 -11.375 1.00 89.69 132 GLU A CA 1
ATOM 1071 C C . GLU A 1 132 ? -4.371 -10.375 -10.027 1.00 89.69 132 GLU A C 1
ATOM 1073 O O . GLU A 1 132 ? -4.921 -10.074 -8.974 1.00 89.69 132 GLU A O 1
ATOM 1078 N N . HIS A 1 133 ? -3.180 -10.987 -10.037 1.00 89.88 133 HIS A N 1
ATOM 1079 C CA . HIS A 1 133 ? -2.503 -11.450 -8.822 1.00 89.88 133 HIS A CA 1
ATOM 1080 C C . HIS A 1 133 ? -2.126 -10.320 -7.855 1.00 89.88 133 HIS A C 1
ATOM 1082 O O . HIS A 1 133 ? -1.916 -10.596 -6.674 1.00 89.88 133 HIS A O 1
ATOM 1088 N N . GLU A 1 134 ? -2.041 -9.075 -8.330 1.00 92.44 134 GLU A N 1
ATOM 1089 C CA . GLU A 1 134 ? -1.764 -7.897 -7.499 1.00 92.44 134 GLU A CA 1
ATOM 1090 C C . GLU A 1 134 ? -3.001 -7.023 -7.262 1.00 92.44 134 GLU A C 1
ATOM 1092 O O . GLU A 1 134 ? -2.940 -6.076 -6.483 1.00 92.44 134 GLU A O 1
ATOM 1097 N N . ARG A 1 135 ? -4.145 -7.365 -7.863 1.00 92.94 135 ARG A N 1
ATOM 1098 C CA . ARG A 1 135 ? -5.408 -6.659 -7.645 1.00 92.94 135 ARG A CA 1
ATOM 1099 C C . ARG A 1 135 ? -6.009 -7.007 -6.285 1.00 92.94 135 ARG A C 1
ATOM 1101 O O . ARG A 1 135 ? -5.770 -8.085 -5.730 1.00 92.94 135 ARG A O 1
ATOM 1108 N N . MET A 1 136 ? -6.787 -6.095 -5.724 1.00 94.12 136 MET A N 1
ATOM 1109 C CA . MET A 1 136 ? -7.711 -6.357 -4.633 1.00 94.12 136 MET A CA 1
ATOM 1110 C C . MET A 1 136 ? -8.732 -7.418 -5.051 1.00 94.12 136 MET A C 1
ATOM 1112 O O . MET A 1 136 ? -9.298 -7.336 -6.140 1.00 94.12 136 MET A O 1
ATOM 1116 N N . MET A 1 137 ? -8.966 -8.421 -4.203 1.00 91.25 137 MET A N 1
ATOM 1117 C CA . MET A 1 137 ? -9.800 -9.573 -4.569 1.00 91.25 137 MET A CA 1
ATOM 1118 C C . MET A 1 137 ? -10.990 -9.751 -3.633 1.00 91.25 137 MET A C 1
ATOM 1120 O O . MET A 1 137 ? -10.862 -9.618 -2.416 1.00 91.25 137 MET A O 1
ATOM 1124 N N . GLY A 1 138 ? -12.125 -10.138 -4.223 1.00 89.19 138 GLY A N 1
ATOM 1125 C CA . GLY A 1 138 ? -13.322 -10.575 -3.506 1.00 89.19 138 GLY A CA 1
ATOM 1126 C C . GLY A 1 138 ? -13.773 -9.595 -2.424 1.00 89.19 138 GLY A C 1
ATOM 1127 O O . GLY A 1 138 ? -13.800 -8.384 -2.636 1.00 89.19 138 GLY A O 1
ATOM 1128 N N . ASP A 1 139 ? -14.091 -10.145 -1.254 1.00 91.94 139 ASP A N 1
ATOM 1129 C CA . ASP A 1 139 ? -14.595 -9.391 -0.105 1.00 91.94 139 ASP A CA 1
ATOM 1130 C C . ASP A 1 139 ? -13.468 -8.889 0.822 1.00 91.94 139 ASP A C 1
ATOM 1132 O O . ASP A 1 139 ? -13.738 -8.278 1.862 1.00 91.94 139 ASP A O 1
ATOM 1136 N N . ASP A 1 140 ? -12.192 -9.099 0.468 1.00 95.19 140 ASP A N 1
ATOM 1137 C CA . ASP A 1 140 ? -11.064 -8.694 1.312 1.00 95.19 140 ASP A CA 1
ATOM 1138 C C . ASP A 1 140 ? -11.051 -7.181 1.615 1.00 95.19 140 ASP A C 1
ATOM 1140 O O . ASP A 1 140 ? -10.829 -6.817 2.777 1.00 95.19 140 ASP A O 1
ATOM 1144 N N . PRO A 1 141 ? -11.327 -6.268 0.656 1.00 95.38 141 PRO A N 1
ATOM 1145 C CA . PRO A 1 141 ? -11.399 -4.838 0.960 1.00 95.38 141 PRO A CA 1
ATOM 1146 C C . PRO A 1 141 ? -12.529 -4.497 1.935 1.00 95.38 141 PRO A C 1
ATOM 1148 O O . PRO A 1 141 ? -12.408 -3.571 2.741 1.00 95.38 141 PRO A O 1
ATOM 1151 N N . GLN A 1 142 ? -13.636 -5.243 1.903 1.00 94.88 142 GLN A N 1
ATOM 1152 C CA . GLN A 1 142 ? -14.726 -5.078 2.863 1.00 94.88 142 GLN A CA 1
ATOM 1153 C C . GLN A 1 142 ? -14.306 -5.552 4.259 1.00 94.88 142 GLN A C 1
ATOM 1155 O O . GLN A 1 142 ? -14.597 -4.876 5.247 1.00 94.88 142 GLN A O 1
ATOM 1160 N N . ALA A 1 143 ? -13.568 -6.660 4.357 1.00 96.06 143 ALA A N 1
ATOM 1161 C CA . ALA A 1 143 ? -13.014 -7.121 5.626 1.00 96.06 143 ALA A CA 1
ATOM 1162 C C . ALA A 1 143 ? -12.077 -6.070 6.247 1.00 96.06 143 ALA A C 1
ATOM 1164 O O . ALA A 1 143 ? -12.174 -5.797 7.446 1.00 96.06 143 ALA A O 1
ATOM 1165 N N . VAL A 1 144 ? -11.224 -5.427 5.440 1.00 96.19 144 VAL A N 1
ATOM 1166 C CA . VAL A 1 144 ? -10.348 -4.332 5.894 1.00 96.19 144 VAL A CA 1
ATOM 1167 C C . VAL A 1 144 ? -11.163 -3.138 6.400 1.00 96.19 144 VAL A C 1
ATOM 1169 O O . VAL A 1 144 ? -10.895 -2.643 7.496 1.00 96.19 144 VAL A O 1
ATOM 1172 N N . GLN A 1 145 ? -12.190 -2.716 5.656 1.00 95.56 145 GLN A N 1
ATOM 1173 C CA . GLN A 1 145 ? -13.102 -1.635 6.058 1.00 95.56 145 GLN A CA 1
ATOM 1174 C C . GLN A 1 145 ? -13.764 -1.908 7.409 1.00 95.56 145 GLN A C 1
ATOM 1176 O O . GLN A 1 145 ? -13.706 -1.074 8.312 1.00 95.56 145 GLN A O 1
ATOM 1181 N N . LEU A 1 146 ? -14.332 -3.105 7.581 1.00 95.62 146 LEU A N 1
ATOM 1182 C CA . LEU A 1 146 ? -14.987 -3.516 8.824 1.00 95.62 146 LEU A CA 1
ATOM 1183 C C . LEU A 1 146 ? -14.005 -3.613 9.994 1.00 95.62 146 LEU A C 1
ATOM 1185 O O . LEU A 1 146 ? -14.336 -3.235 11.116 1.00 95.62 146 LEU A O 1
ATOM 1189 N N . ALA A 1 147 ? -12.800 -4.127 9.750 1.00 95.69 147 ALA A N 1
ATOM 1190 C CA . ALA A 1 147 ? -11.811 -4.318 10.799 1.00 95.69 147 ALA A CA 1
ATOM 1191 C C . ALA A 1 147 ? -11.214 -2.996 11.299 1.00 95.69 147 ALA A C 1
ATOM 1193 O O . ALA A 1 147 ? -10.920 -2.898 12.489 1.00 95.69 147 ALA A O 1
ATOM 1194 N N . LEU A 1 148 ? -11.056 -2.007 10.413 1.00 93.94 148 LEU A N 1
ATOM 1195 C CA . LEU A 1 148 ? -10.555 -0.671 10.749 1.00 93.94 148 LEU A CA 1
ATOM 1196 C C . LEU A 1 148 ? -11.669 0.308 11.155 1.00 93.94 148 LEU A C 1
ATOM 1198 O O . LEU A 1 148 ? -11.373 1.319 11.785 1.00 93.94 148 LEU A O 1
ATOM 1202 N N . GLY A 1 149 ? -12.930 0.015 10.824 1.00 93.44 149 GLY A N 1
ATOM 1203 C CA . GLY A 1 149 ? -14.066 0.907 11.070 1.00 93.44 149 GLY A CA 1
ATOM 1204 C C . GLY A 1 149 ? -14.096 2.112 10.124 1.00 93.44 149 GLY A C 1
ATOM 1205 O O . GLY A 1 149 ? -14.401 3.220 10.558 1.00 93.44 149 GLY A O 1
ATOM 1206 N N . ILE A 1 150 ? -13.741 1.909 8.850 1.00 92.56 150 ILE A N 1
ATOM 1207 C CA . ILE A 1 150 ? -13.540 2.974 7.850 1.00 92.56 150 ILE A CA 1
ATOM 1208 C C . ILE A 1 150 ? -14.268 2.669 6.538 1.00 92.56 150 ILE A C 1
ATOM 1210 O O . ILE A 1 150 ? -14.571 1.512 6.257 1.00 92.56 150 ILE A O 1
ATOM 1214 N N . SER A 1 151 ? -14.479 3.693 5.704 1.00 90.31 151 SER A N 1
ATOM 1215 C CA . SER A 1 151 ? -14.891 3.542 4.300 1.00 90.31 151 SER A CA 1
ATOM 1216 C C . SER A 1 151 ? -13.710 3.870 3.398 1.00 90.31 151 SER A C 1
ATOM 1218 O O . SER A 1 151 ? -13.222 4.997 3.430 1.00 90.31 151 SER A O 1
ATOM 1220 N N . LEU A 1 152 ? -13.243 2.908 2.598 1.00 86.38 152 LEU A N 1
ATOM 1221 C CA . LEU A 1 152 ? -12.071 3.116 1.736 1.00 86.38 152 LEU A CA 1
ATOM 1222 C C . LEU A 1 152 ? -12.370 4.003 0.517 1.00 86.38 152 LEU A C 1
ATOM 1224 O O . LEU A 1 152 ? -11.425 4.429 -0.136 1.00 86.38 152 LEU A O 1
ATOM 1228 N N . ASN A 1 153 ? -13.648 4.293 0.224 1.00 81.44 153 ASN A N 1
ATOM 1229 C CA . ASN A 1 153 ? -14.087 5.119 -0.913 1.00 81.44 153 ASN A CA 1
ATOM 1230 C C . ASN A 1 153 ? -13.352 4.757 -2.214 1.00 81.44 153 ASN A C 1
ATOM 1232 O O . ASN A 1 153 ? -12.857 5.624 -2.929 1.00 81.44 153 ASN A O 1
ATOM 1236 N N . LEU A 1 154 ? -13.226 3.455 -2.478 1.00 77.31 154 LEU A N 1
ATOM 1237 C CA . LEU A 1 154 ? -12.614 2.962 -3.702 1.00 77.31 154 LEU A CA 1
ATOM 1238 C C . LEU A 1 154 ? -13.571 3.299 -4.848 1.00 77.31 154 LEU A C 1
ATOM 1240 O O . LEU A 1 154 ? -14.651 2.706 -4.934 1.00 77.31 154 LEU A O 1
ATOM 1244 N N . ASP A 1 155 ? -13.196 4.266 -5.689 1.00 61.44 155 ASP A N 1
ATOM 1245 C CA . ASP A 1 155 ? -13.938 4.604 -6.902 1.00 61.44 155 ASP A CA 1
ATOM 1246 C C . ASP A 1 155 ? -14.002 3.354 -7.783 1.00 61.44 155 ASP A C 1
ATOM 1248 O O . ASP A 1 155 ? -13.076 3.006 -8.509 1.00 61.44 155 ASP A O 1
ATOM 1252 N N . THR A 1 156 ? -15.118 2.636 -7.705 1.00 46.16 156 THR A N 1
ATOM 1253 C CA . THR A 1 156 ? -15.345 1.351 -8.381 1.00 46.16 156 THR A CA 1
ATOM 1254 C C . THR A 1 156 ? -15.712 1.545 -9.855 1.00 46.16 156 THR A C 1
ATOM 1256 O O . THR A 1 156 ? -16.366 0.702 -10.472 1.00 46.16 156 THR A O 1
ATOM 1259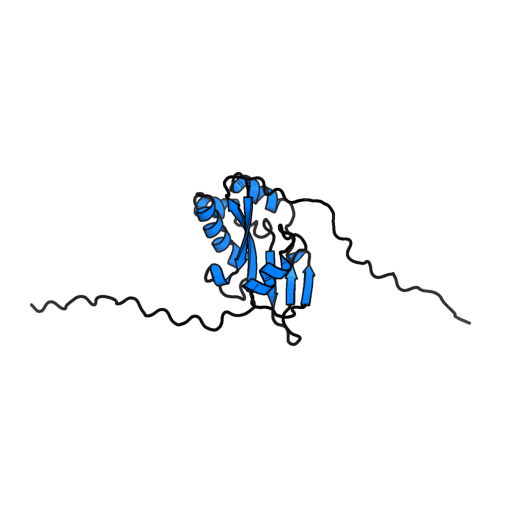 N N . THR A 1 157 ? -15.293 2.660 -10.457 1.00 37.03 157 THR A N 1
ATOM 1260 C CA . THR A 1 157 ? -15.681 3.021 -11.818 1.00 37.03 157 THR A CA 1
ATOM 1261 C C . THR A 1 157 ? -14.827 2.274 -12.844 1.00 37.03 157 THR A C 1
ATOM 1263 O O . THR A 1 157 ? -13.888 2.806 -13.419 1.00 37.03 157 THR A O 1
ATOM 1266 N N . SER A 1 158 ? -15.292 1.057 -13.127 1.00 36.91 158 SER A N 1
ATOM 1267 C CA . SER A 1 158 ? -15.127 0.257 -14.347 1.00 36.91 158 SER A CA 1
ATOM 1268 C C . SER A 1 158 ? -13.847 -0.576 -14.528 1.00 36.91 158 SER A C 1
ATOM 1270 O O . SER A 1 158 ? -12.735 -0.091 -14.337 1.00 36.91 158 SER A O 1
ATOM 1272 N N . PRO A 1 159 ? -13.989 -1.836 -14.994 1.00 40.06 159 PRO A N 1
ATOM 1273 C CA . PRO A 1 159 ? -12.862 -2.640 -15.439 1.00 40.06 159 PRO A CA 1
ATOM 1274 C C . PRO A 1 159 ? -12.235 -1.989 -16.676 1.00 40.06 159 PRO A C 1
ATOM 1276 O O . PRO A 1 159 ? -12.877 -1.855 -17.720 1.00 40.06 159 PRO A O 1
ATOM 1279 N N . SER A 1 160 ? -10.962 -1.609 -16.565 1.00 40.44 160 SER A N 1
ATOM 1280 C CA . SER A 1 160 ? -10.132 -1.285 -17.721 1.00 40.44 160 SER A CA 1
ATOM 1281 C C . SER A 1 160 ? -10.140 -2.495 -18.655 1.00 40.44 160 SER A C 1
ATOM 1283 O O . SER A 1 160 ? -9.707 -3.595 -18.299 1.00 40.44 160 SER A O 1
ATOM 1285 N N . THR A 1 161 ? -10.742 -2.309 -19.828 1.00 42.94 161 THR A N 1
ATOM 1286 C CA . THR A 1 161 ? -10.784 -3.318 -20.880 1.00 42.94 161 THR A CA 1
ATOM 1287 C C . THR A 1 161 ? -9.353 -3.472 -21.370 1.00 42.94 161 THR A C 1
ATOM 1289 O O . THR A 1 161 ? -8.857 -2.628 -22.115 1.00 42.94 161 THR A O 1
ATOM 1292 N N . ALA A 1 162 ? -8.665 -4.527 -20.931 1.00 42.84 162 ALA A N 1
ATOM 1293 C CA . ALA A 1 162 ? -7.432 -4.940 -21.580 1.00 42.84 162 ALA A CA 1
ATOM 1294 C C . ALA A 1 162 ? -7.716 -5.053 -23.090 1.00 42.84 162 ALA A C 1
ATOM 1296 O O . ALA A 1 162 ? -8.763 -5.604 -23.456 1.00 42.84 162 ALA A O 1
ATOM 1297 N N . PRO A 1 163 ? -6.854 -4.525 -23.978 1.00 40.31 163 PRO A N 1
ATOM 1298 C CA . PRO A 1 163 ? -7.072 -4.653 -25.407 1.00 40.31 163 PRO A CA 1
ATOM 1299 C C . PRO A 1 163 ? -7.126 -6.143 -25.740 1.00 40.31 163 PRO A C 1
ATOM 1301 O O . PRO A 1 163 ? -6.136 -6.864 -25.628 1.00 40.31 163 PRO A O 1
ATOM 1304 N N . SER A 1 164 ? -8.322 -6.608 -26.095 1.00 43.19 164 SER A N 1
ATOM 1305 C CA . SER A 1 164 ? -8.525 -7.949 -26.615 1.00 43.19 164 SER A CA 1
ATOM 1306 C C . SER A 1 164 ? -7.761 -8.026 -27.928 1.00 43.19 164 SER A C 1
ATOM 1308 O O . SER A 1 164 ? -8.075 -7.313 -28.880 1.00 43.19 164 SER A O 1
ATOM 1310 N N . THR A 1 165 ? -6.727 -8.860 -27.958 1.00 56.75 165 THR A N 1
ATOM 1311 C CA . THR A 1 165 ? -6.080 -9.315 -29.186 1.00 56.75 165 THR A CA 1
ATOM 1312 C C . THR A 1 165 ? -7.171 -9.686 -30.198 1.00 56.75 165 THR A C 1
ATOM 1314 O O . THR A 1 165 ? -8.055 -10.472 -29.843 1.00 56.75 165 THR A O 1
ATOM 1317 N N . PRO A 1 166 ? -7.170 -9.148 -31.431 1.00 53.72 166 PRO A N 1
ATOM 1318 C CA . PRO A 1 166 ? -8.129 -9.601 -32.425 1.00 53.72 166 PRO A CA 1
ATOM 1319 C C . PRO A 1 166 ? -7.878 -11.092 -32.703 1.00 53.72 166 PRO A C 1
ATOM 1321 O O . PRO A 1 166 ? -6.715 -11.508 -32.765 1.00 53.72 166 PRO A O 1
ATOM 1324 N N . PRO A 1 167 ? -8.927 -11.920 -32.855 1.00 49.19 167 PRO A N 1
ATOM 1325 C CA . PRO A 1 167 ? -8.740 -13.292 -33.294 1.00 49.19 167 PRO A CA 1
ATOM 1326 C C . PRO A 1 167 ? -8.068 -13.272 -34.668 1.00 49.19 167 PRO A C 1
ATOM 1328 O O . PRO A 1 167 ? -8.457 -12.508 -35.553 1.00 49.19 167 PRO A O 1
ATOM 1331 N N . ALA A 1 168 ? -7.035 -14.100 -34.824 1.00 53.62 168 ALA A N 1
ATOM 1332 C CA . ALA A 1 168 ? -6.421 -14.363 -36.113 1.00 53.62 168 ALA A CA 1
ATOM 1333 C C . ALA A 1 168 ? -7.518 -14.765 -37.106 1.00 53.62 168 ALA A C 1
ATOM 1335 O O . ALA A 1 168 ? -8.248 -15.723 -36.854 1.00 53.62 168 ALA A O 1
ATOM 1336 N N . SER A 1 169 ? -7.635 -14.025 -38.209 1.00 52.56 169 SER A N 1
ATOM 1337 C CA . SER A 1 169 ? -8.484 -14.402 -39.333 1.00 52.56 169 SER A CA 1
ATOM 1338 C C . SER A 1 169 ? -8.096 -15.799 -39.822 1.00 52.56 169 SER A C 1
ATOM 1340 O O . SER A 1 169 ? -6.930 -16.001 -40.176 1.00 52.56 169 SER A O 1
ATOM 1342 N N . PRO A 1 170 ? -9.033 -16.751 -39.909 1.00 63.22 170 PRO A N 1
ATOM 1343 C CA . PRO A 1 170 ? -8.877 -17.911 -40.758 1.00 63.22 170 PRO A CA 1
ATOM 1344 C C . PRO A 1 170 ? -9.706 -17.676 -42.020 1.00 63.22 170 PRO A C 1
ATOM 1346 O O . PRO A 1 170 ? -10.922 -17.624 -41.936 1.00 63.22 170 PRO A O 1
ATOM 1349 N N . ASP A 1 171 ? -9.054 -17.507 -43.165 1.00 46.84 171 ASP A N 1
ATOM 1350 C CA . ASP A 1 171 ? -9.591 -17.927 -44.465 1.00 46.84 171 ASP A CA 1
ATOM 1351 C C . ASP A 1 171 ? -8.457 -17.840 -45.493 1.00 46.84 171 ASP A C 1
ATOM 1353 O O . ASP A 1 171 ? -7.847 -16.792 -45.685 1.00 46.84 171 ASP A O 1
ATOM 1357 N N . SER A 1 172 ? -7.929 -18.975 -45.949 1.00 49.44 172 SER A N 1
ATOM 1358 C CA . SER A 1 172 ? -8.494 -19.884 -46.962 1.00 49.44 172 SER A CA 1
ATOM 1359 C C . SER A 1 172 ? -7.904 -19.552 -48.331 1.00 49.44 172 SER A C 1
ATOM 1361 O O . SER A 1 172 ? -8.152 -18.486 -48.881 1.00 49.44 172 SER A O 1
ATOM 1363 N N . ASN A 1 173 ? -7.108 -20.481 -48.868 1.00 43.94 173 ASN A N 1
ATOM 1364 C CA . ASN A 1 173 ? -7.325 -21.015 -50.214 1.00 43.94 173 ASN A CA 1
ATOM 1365 C C . ASN A 1 173 ? -6.478 -22.274 -50.431 1.00 43.94 173 ASN A C 1
ATOM 1367 O O . ASN A 1 173 ? -5.296 -22.233 -50.761 1.00 43.94 173 ASN A O 1
ATOM 1371 N N . PHE A 1 174 ? -7.149 -23.405 -50.228 1.00 43.25 174 PHE A N 1
ATOM 1372 C CA . PHE A 1 174 ? -7.037 -24.568 -51.097 1.00 43.25 174 PHE A CA 1
ATOM 1373 C C . PHE A 1 174 ? -7.689 -24.194 -52.438 1.00 43.25 174 PHE A C 1
ATOM 1375 O O . PHE A 1 174 ? -8.879 -23.892 -52.425 1.00 43.25 174 PHE A O 1
ATOM 1382 N N . VAL A 1 175 ? -6.920 -24.157 -53.531 1.00 56.19 175 VAL A N 1
ATOM 1383 C CA . VAL A 1 175 ? -7.066 -24.908 -54.805 1.00 56.19 175 VAL A CA 1
ATOM 1384 C C . VAL A 1 175 ? -5.753 -24.734 -55.564 1.00 56.19 175 VAL A C 1
ATOM 1386 O O . VAL A 1 175 ? -5.329 -23.570 -55.736 1.00 56.19 175 VAL A O 1
#

Nearest PDB structures (foldseek):
  3fg6-assembly4_E  TM=4.997E-01  e=1.145E+00  Homo sapiens
  4wd6-assembly2_B  TM=2.766E-01  e=3.371E+00  Stutzerimonas stutzeri